Protein AF-A0A947S3M0-F1 (afdb_monomer_lite)

Foldseek 3Di:
DDDDPVLLVVLLVVLVVVLVVCQWEQAQQVNDIDGSDPVNSVVQQAVDVVHGDDSVSSNVSSVCVVVVRVQRRPDNDFPDKDKDFDFDWDQDPNDTHTDTDIDIDTWTWDDDVVVRDIDID

Radius of gyration: 15.87 Å; chains: 1; bounding box: 35×26×43 Å

Sequence (121 aa):
MAVDREKLIKTKEESRKFYSEISEVYCAYLKEKVHFNDKGFNHILNRTWNRGRSDIEQYARLRLLPKVVEIIRKSTTLQEYDERKMMVRQKINSRWEKRLKSVNYFVFVSLYPDAGVRIKV

pLDDT: mean 92.95, std 5.08, range [57.56, 97.56]

Secondary structure (DSSP, 8-state):
-PPPHHHHHHHHHHHHHHHHHH-EEEETTTTEEEE--HHHHHHHHEEETTEEPPHHHHHHHHHHHHHHHHHHHH--S-SEEEEEEEEEEEEETTEEEEEEEEEEEEE-EEEEGGGTEEEE-

Structure (mmCIF, N/CA/C/O backbone):
data_AF-A0A947S3M0-F1
#
_entry.id   AF-A0A947S3M0-F1
#
loop_
_atom_site.group_PDB
_atom_site.id
_atom_site.type_symbol
_atom_site.label_atom_id
_atom_site.label_alt_id
_atom_site.label_comp_id
_atom_site.label_asym_id
_atom_site.label_entity_id
_atom_site.label_seq_id
_atom_site.pdbx_PDB_ins_code
_atom_site.Cartn_x
_atom_site.Cartn_y
_atom_site.Cartn_z
_atom_site.occupancy
_atom_site.B_iso_or_equiv
_atom_site.auth_seq_id
_atom_site.auth_comp_id
_atom_site.auth_asym_id
_atom_site.auth_atom_id
_atom_site.pdbx_PDB_model_num
ATOM 1 N N . MET A 1 1 ? 7.480 -12.053 -20.531 1.00 57.56 1 MET A N 1
ATOM 2 C CA . MET A 1 1 ? 7.669 -10.585 -20.586 1.00 57.56 1 MET A CA 1
ATOM 3 C C . MET A 1 1 ? 8.776 -10.206 -19.621 1.00 57.56 1 MET A C 1
ATOM 5 O O . MET A 1 1 ? 8.627 -10.493 -18.444 1.00 57.56 1 MET A O 1
ATOM 9 N N . ALA A 1 2 ? 9.869 -9.614 -20.095 1.00 74.62 2 ALA A N 1
ATOM 10 C CA . ALA A 1 2 ? 10.878 -9.006 -19.229 1.00 74.62 2 ALA A CA 1
ATOM 11 C C . ALA A 1 2 ? 10.561 -7.510 -19.087 1.00 74.62 2 ALA A C 1
ATOM 13 O O . ALA A 1 2 ? 10.154 -6.879 -20.062 1.00 74.62 2 ALA A O 1
ATOM 14 N N . VAL A 1 3 ? 10.688 -6.956 -17.881 1.00 82.50 3 VAL A N 1
ATOM 15 C CA . VAL A 1 3 ? 10.633 -5.502 -17.687 1.00 82.50 3 VAL A CA 1
ATOM 16 C C . VAL A 1 3 ? 12.044 -4.976 -17.869 1.00 82.50 3 VAL A C 1
ATOM 18 O O . VAL A 1 3 ? 12.972 -5.491 -17.251 1.00 82.50 3 VAL A O 1
ATOM 21 N N . ASP A 1 4 ? 12.189 -3.965 -18.719 1.00 91.44 4 ASP A N 1
ATOM 22 C CA . ASP A 1 4 ? 13.456 -3.269 -18.887 1.00 91.44 4 ASP A CA 1
ATOM 23 C C . ASP A 1 4 ? 13.947 -2.677 -17.550 1.00 91.44 4 ASP A C 1
ATOM 25 O O . ASP A 1 4 ? 13.174 -2.116 -16.763 1.00 91.44 4 ASP A O 1
ATOM 29 N N . ARG A 1 5 ? 15.245 -2.830 -17.279 1.00 90.69 5 ARG A N 1
ATOM 30 C CA . ARG A 1 5 ? 15.834 -2.503 -15.979 1.00 90.69 5 ARG A CA 1
ATOM 31 C C . ARG A 1 5 ? 15.836 -0.999 -15.728 1.00 90.69 5 ARG A C 1
ATOM 33 O O . ARG A 1 5 ? 15.527 -0.586 -14.609 1.00 90.69 5 ARG A O 1
ATOM 40 N N . GLU A 1 6 ? 16.127 -0.191 -16.744 1.00 93.00 6 GLU A N 1
ATOM 41 C CA . GLU A 1 6 ? 16.088 1.272 -16.632 1.00 93.00 6 GLU A CA 1
ATOM 42 C C . GLU A 1 6 ? 14.667 1.747 -16.338 1.00 93.00 6 GLU A C 1
ATOM 44 O O . GLU A 1 6 ? 14.434 2.523 -15.407 1.00 93.00 6 GLU A O 1
ATOM 49 N N . LYS A 1 7 ? 13.686 1.183 -17.049 1.00 94.12 7 LYS A N 1
ATOM 50 C CA . LYS A 1 7 ? 12.267 1.455 -16.809 1.00 94.12 7 LYS A CA 1
ATOM 51 C C . LYS A 1 7 ? 11.838 1.134 -15.377 1.00 94.12 7 LYS A C 1
ATOM 53 O O . LYS A 1 7 ? 11.076 1.900 -14.777 1.00 94.12 7 LYS A O 1
ATOM 58 N N . LEU A 1 8 ? 12.307 0.021 -14.811 1.00 94.75 8 LEU A N 1
ATOM 59 C CA . LEU A 1 8 ? 12.017 -0.339 -13.423 1.00 94.75 8 LEU A CA 1
ATOM 60 C C . LEU A 1 8 ? 12.660 0.636 -12.431 1.00 94.75 8 LEU A C 1
ATOM 62 O O . LEU A 1 8 ? 12.000 1.023 -11.467 1.00 94.75 8 LEU A O 1
ATOM 66 N N . ILE A 1 9 ? 13.919 1.023 -12.650 1.00 95.75 9 ILE A N 1
ATOM 67 C CA . ILE A 1 9 ? 14.629 1.982 -11.790 1.00 95.75 9 ILE A CA 1
ATOM 68 C C . ILE A 1 9 ? 13.876 3.312 -11.768 1.00 95.75 9 ILE A C 1
ATOM 70 O O . ILE A 1 9 ? 13.494 3.774 -10.694 1.00 95.75 9 ILE A O 1
ATOM 74 N N . LYS A 1 10 ? 13.536 3.847 -12.944 1.00 96.56 10 LYS A N 1
ATOM 75 C CA . LYS A 1 10 ? 12.753 5.080 -13.063 1.00 96.56 10 LYS A CA 1
ATOM 76 C C . LYS A 1 10 ? 11.409 4.980 -12.334 1.00 96.56 10 LYS A C 1
ATOM 78 O O . LYS A 1 10 ? 11.066 5.838 -11.527 1.00 96.56 10 LYS A O 1
ATOM 83 N N . THR A 1 11 ? 10.688 3.873 -12.533 1.00 96.62 11 THR A N 1
ATOM 84 C CA . THR A 1 11 ? 9.396 3.635 -11.864 1.00 96.62 11 THR A CA 1
ATOM 85 C C . THR A 1 11 ? 9.547 3.591 -10.340 1.00 96.62 11 THR A C 1
ATOM 87 O O . THR A 1 11 ? 8.681 4.092 -9.624 1.00 96.62 11 THR A O 1
ATOM 90 N N . LYS A 1 12 ? 10.632 3.000 -9.820 1.00 96.31 12 LYS A N 1
ATOM 91 C CA . LYS A 1 12 ? 10.922 2.964 -8.378 1.00 96.31 12 LYS A CA 1
ATOM 92 C C . LYS A 1 12 ? 11.162 4.356 -7.814 1.00 96.31 12 LYS A C 1
ATOM 94 O O . LYS A 1 12 ? 10.631 4.652 -6.748 1.00 96.31 12 LYS A O 1
ATOM 99 N N . GLU A 1 13 ? 11.935 5.185 -8.506 1.00 96.50 13 GLU A N 1
ATOM 100 C CA . GLU A 1 13 ? 12.231 6.554 -8.078 1.00 96.50 13 GLU A CA 1
ATOM 101 C C . GLU A 1 13 ? 10.972 7.420 -8.056 1.00 96.50 13 GLU A C 1
ATOM 103 O O . GLU A 1 13 ? 10.668 8.035 -7.034 1.00 96.50 13 GLU A O 1
ATOM 108 N N . GLU A 1 14 ? 10.197 7.408 -9.141 1.00 96.94 14 GLU A N 1
ATOM 109 C CA . GLU A 1 14 ? 8.925 8.133 -9.246 1.00 96.94 14 GLU A CA 1
ATOM 110 C C . GLU A 1 14 ? 7.936 7.677 -8.169 1.00 96.94 14 GLU A C 1
ATOM 112 O O . GLU A 1 14 ? 7.362 8.490 -7.446 1.00 96.94 14 GLU A O 1
ATOM 117 N N . SER A 1 15 ? 7.794 6.361 -7.998 1.00 96.75 15 SER A N 1
ATOM 118 C CA . SER A 1 15 ? 6.894 5.795 -6.994 1.00 96.75 15 SER A CA 1
ATOM 119 C C . SER A 1 15 ? 7.348 6.096 -5.573 1.00 96.75 15 SER A C 1
ATOM 121 O O . SER A 1 15 ? 6.504 6.272 -4.701 1.00 96.75 15 SER A O 1
ATOM 123 N N . ARG A 1 16 ? 8.661 6.153 -5.310 1.00 96.50 16 ARG A N 1
ATOM 124 C CA . ARG A 1 16 ? 9.181 6.507 -3.985 1.00 96.50 16 ARG A CA 1
ATOM 125 C C . ARG A 1 16 ? 8.888 7.966 -3.662 1.00 96.50 16 ARG A C 1
ATOM 127 O O . ARG A 1 16 ? 8.433 8.226 -2.554 1.00 96.50 16 ARG A O 1
ATOM 134 N N . LYS A 1 17 ? 9.096 8.879 -4.616 1.00 96.50 17 LYS A N 1
ATOM 135 C CA . LYS A 1 17 ? 8.744 10.300 -4.463 1.00 96.50 17 LYS A CA 1
ATOM 136 C C . LYS A 1 17 ? 7.255 10.455 -4.165 1.00 96.50 17 LYS A C 1
ATOM 138 O O . LYS A 1 17 ? 6.910 10.960 -3.104 1.00 96.50 17 LYS A O 1
ATOM 143 N N . PHE A 1 18 ? 6.398 9.877 -5.007 1.00 96.75 18 PHE A N 1
ATOM 144 C CA . PHE A 1 18 ? 4.945 9.892 -4.817 1.00 96.75 18 PHE A CA 1
ATOM 145 C C . PHE A 1 18 ? 4.515 9.329 -3.451 1.00 96.75 18 PHE A C 1
ATOM 147 O O . PHE A 1 18 ? 3.741 9.949 -2.728 1.00 96.75 18 PHE A O 1
ATOM 154 N N . TYR A 1 19 ? 5.039 8.161 -3.066 1.00 95.56 19 TYR A N 1
ATOM 155 C CA . TYR A 1 19 ? 4.710 7.507 -1.796 1.00 95.56 19 TYR A CA 1
ATOM 156 C C . TYR A 1 19 ? 5.127 8.352 -0.582 1.00 95.56 19 TYR A C 1
ATOM 158 O O . TYR A 1 19 ? 4.397 8.412 0.405 1.00 95.56 19 TYR A O 1
ATOM 166 N N . SER A 1 20 ? 6.287 9.012 -0.656 1.00 94.50 20 SER A N 1
ATOM 167 C CA . SER A 1 20 ? 6.784 9.904 0.394 1.00 94.50 20 SER A CA 1
ATOM 168 C C . SER A 1 20 ? 6.028 11.234 0.457 1.00 94.50 20 SER A C 1
ATOM 170 O O . SER A 1 20 ? 5.785 11.721 1.556 1.00 94.50 20 SER A O 1
ATOM 172 N N . GLU A 1 21 ? 5.625 11.798 -0.683 1.00 96.19 21 GLU A N 1
ATOM 173 C CA . GLU A 1 21 ? 4.834 13.036 -0.757 1.00 96.19 21 GLU A CA 1
ATOM 174 C C . GLU A 1 21 ? 3.435 12.872 -0.159 1.00 96.19 21 GLU A C 1
ATOM 176 O O . GLU A 1 21 ? 2.939 13.782 0.499 1.00 96.19 21 GLU A O 1
ATOM 181 N N . ILE A 1 22 ? 2.807 11.706 -0.343 1.00 95.56 22 ILE A N 1
ATOM 182 C CA . ILE A 1 22 ? 1.494 11.422 0.249 1.00 95.56 22 ILE A CA 1
ATOM 183 C C . ILE A 1 22 ? 1.558 11.460 1.775 1.00 95.56 22 ILE A C 1
ATOM 185 O O . ILE A 1 22 ? 0.679 12.056 2.391 1.00 95.56 22 ILE A O 1
ATOM 189 N N . SER A 1 23 ? 2.579 10.827 2.370 1.00 93.38 23 SER A N 1
ATOM 190 C CA . SER A 1 23 ? 2.778 10.634 3.818 1.00 93.38 23 SER A CA 1
ATOM 191 C C . SER A 1 23 ? 1.664 9.841 4.521 1.00 93.38 23 SER A C 1
ATOM 193 O O . SER A 1 23 ? 1.916 8.796 5.123 1.00 93.38 23 SER A O 1
ATOM 195 N N . GLU A 1 24 ? 0.413 10.277 4.415 1.00 96.44 24 GLU A N 1
ATOM 196 C CA . GLU A 1 24 ? -0.765 9.672 5.023 1.00 96.44 24 GLU A CA 1
ATOM 197 C C . GLU A 1 24 ? -2.033 9.976 4.217 1.00 96.44 24 GLU A C 1
ATOM 199 O O . GLU A 1 24 ? -2.149 11.018 3.576 1.00 96.44 24 GLU A O 1
ATOM 204 N N . VAL A 1 25 ? -3.025 9.085 4.275 1.00 97.19 25 VAL A N 1
ATOM 205 C CA . VAL A 1 25 ? -4.371 9.374 3.756 1.00 97.19 25 VAL A CA 1
ATOM 206 C C . VAL A 1 25 ? -5.447 8.940 4.729 1.00 97.19 25 VAL A C 1
ATOM 208 O O . VAL A 1 25 ? -5.320 7.917 5.392 1.00 97.19 25 VAL A O 1
ATOM 211 N N . TYR A 1 26 ? -6.539 9.693 4.787 1.00 97.56 26 TYR A N 1
ATOM 212 C CA . TYR A 1 26 ? -7.714 9.285 5.547 1.00 97.56 26 TYR A CA 1
ATOM 213 C C . TYR A 1 26 ? -8.432 8.123 4.851 1.00 97.56 26 TYR A C 1
ATOM 215 O O . TYR A 1 26 ? -8.723 8.210 3.657 1.00 97.56 26 TYR A O 1
ATOM 223 N N . CYS A 1 27 ? -8.722 7.055 5.595 1.00 96.88 27 CYS A N 1
ATOM 224 C CA . CYS A 1 27 ? -9.498 5.912 5.127 1.00 96.88 27 CYS A CA 1
ATOM 225 C C . CYS A 1 27 ? -10.926 5.985 5.674 1.00 96.88 27 CYS A C 1
ATOM 227 O O . CYS A 1 27 ? -11.131 5.962 6.889 1.00 96.88 27 CYS A O 1
ATOM 229 N N . ALA A 1 28 ? -11.917 6.036 4.779 1.00 94.62 28 ALA A N 1
ATOM 230 C CA . ALA A 1 28 ? -13.320 6.190 5.161 1.00 94.62 28 ALA A CA 1
ATOM 231 C C . ALA A 1 28 ? -13.857 5.003 5.982 1.00 94.62 28 ALA A C 1
ATOM 233 O O . ALA A 1 28 ? -14.618 5.213 6.924 1.00 94.62 28 ALA A O 1
ATOM 234 N N . TYR A 1 29 ? -13.434 3.772 5.670 1.00 95.94 29 TYR A N 1
ATOM 235 C CA . TYR A 1 29 ? -13.812 2.582 6.439 1.00 95.94 29 TYR A CA 1
ATOM 236 C C . TYR A 1 29 ? -13.228 2.586 7.861 1.00 95.94 29 TYR A C 1
ATOM 238 O O . TYR A 1 29 ? -13.967 2.420 8.829 1.00 95.94 29 TYR A O 1
ATOM 246 N N . LEU A 1 30 ? -11.913 2.806 7.998 1.00 95.00 30 LEU A N 1
ATOM 247 C CA . LEU A 1 30 ? -11.229 2.775 9.302 1.00 95.00 30 LEU A CA 1
ATOM 248 C C . LEU A 1 30 ? -11.531 4.007 10.162 1.00 95.00 30 LEU A C 1
ATOM 250 O O . LEU A 1 30 ? -11.300 3.986 11.366 1.00 95.00 30 LEU A O 1
ATOM 254 N N . LYS A 1 31 ? -12.028 5.083 9.540 1.00 96.00 31 LYS A N 1
ATOM 255 C CA . LYS A 1 31 ? -12.193 6.408 10.148 1.00 96.00 31 LYS A CA 1
ATOM 256 C C . LYS A 1 31 ? -10.891 6.962 10.741 1.00 96.00 31 LYS A C 1
ATOM 258 O O . LYS A 1 31 ? -10.919 7.784 11.653 1.00 96.00 31 LYS A O 1
ATOM 263 N N . GLU A 1 32 ? -9.757 6.547 10.185 1.00 96.56 32 GLU A N 1
ATOM 264 C CA . GLU A 1 32 ? -8.413 6.868 10.662 1.00 96.56 32 GLU A CA 1
ATOM 265 C C . GLU A 1 32 ? -7.477 7.169 9.481 1.00 96.56 32 GLU A C 1
ATOM 267 O O . GLU A 1 32 ? -7.781 6.884 8.316 1.00 96.56 32 GLU A O 1
ATOM 272 N N . LYS A 1 33 ? -6.328 7.777 9.779 1.00 97.25 33 LYS A N 1
ATOM 273 C CA . LYS A 1 33 ? -5.259 8.023 8.815 1.00 97.25 33 LYS A CA 1
ATOM 274 C C . LYS A 1 33 ? -4.393 6.773 8.639 1.00 97.25 33 LYS A C 1
ATOM 276 O O . LYS A 1 33 ? -3.863 6.216 9.593 1.00 97.25 33 LYS A O 1
ATOM 281 N N . VAL A 1 34 ? -4.210 6.358 7.391 1.00 96.00 34 VAL A N 1
ATOM 282 C CA . VAL A 1 34 ? -3.295 5.290 6.986 1.00 96.00 34 VAL A CA 1
ATOM 283 C C . VAL A 1 34 ? -1.971 5.919 6.573 1.00 96.00 34 VAL A C 1
ATOM 285 O O . VAL A 1 34 ? -1.922 6.700 5.623 1.00 96.00 34 VAL A O 1
ATOM 288 N N . HIS A 1 35 ? -0.897 5.565 7.277 1.00 96.44 35 HIS A N 1
ATOM 289 C CA . HIS A 1 35 ? 0.435 6.120 7.048 1.00 96.44 35 HIS A CA 1
ATOM 290 C C . HIS A 1 35 ? 1.236 5.319 6.014 1.00 96.44 35 HIS A C 1
ATOM 292 O O . HIS A 1 35 ? 1.453 4.110 6.150 1.00 96.44 35 HIS A O 1
ATOM 298 N N . PHE A 1 36 ? 1.780 6.028 5.032 1.00 95.75 36 PHE A N 1
ATOM 299 C CA . PHE A 1 36 ? 2.657 5.522 3.986 1.00 95.75 36 PHE A CA 1
ATOM 300 C C . PHE A 1 36 ? 4.115 5.657 4.434 1.00 95.75 36 PHE A C 1
ATOM 302 O O . PHE A 1 36 ? 4.829 6.587 4.080 1.00 95.75 36 PHE A O 1
ATOM 309 N N . ASN A 1 37 ? 4.586 4.689 5.222 1.00 94.94 37 ASN A N 1
ATOM 310 C CA . ASN A 1 37 ? 5.962 4.675 5.737 1.00 94.94 37 ASN A CA 1
ATOM 311 C C . ASN A 1 37 ? 6.910 3.751 4.944 1.00 94.94 37 ASN A C 1
ATOM 313 O O . ASN A 1 37 ? 6.486 2.913 4.142 1.00 94.94 37 ASN A O 1
ATOM 317 N N . ASP A 1 38 ? 8.207 3.841 5.245 1.00 92.31 38 ASP A N 1
ATOM 318 C CA . ASP A 1 38 ? 9.261 3.033 4.618 1.00 92.31 38 ASP A CA 1
ATOM 319 C C . ASP A 1 38 ? 9.047 1.520 4.742 1.00 92.31 38 ASP A C 1
ATOM 321 O O . ASP A 1 38 ? 9.458 0.758 3.863 1.00 92.31 38 ASP A O 1
ATOM 325 N N . LYS A 1 39 ? 8.407 1.048 5.821 1.00 91.06 39 LYS A N 1
ATOM 326 C CA . LYS A 1 39 ? 8.088 -0.380 5.971 1.00 91.06 39 LYS A CA 1
ATOM 327 C C . LYS A 1 39 ? 7.034 -0.801 4.953 1.00 91.06 39 LYS A C 1
ATOM 329 O O . LYS A 1 39 ? 7.202 -1.849 4.334 1.00 91.06 39 LYS A O 1
ATOM 334 N N . GLY A 1 40 ? 6.002 0.016 4.749 1.00 92.81 40 GLY A N 1
ATOM 335 C CA . GLY A 1 40 ? 4.977 -0.208 3.731 1.00 92.81 40 GLY A CA 1
ATOM 336 C C . GLY A 1 40 ? 5.558 -0.192 2.316 1.00 92.81 40 GLY A C 1
ATOM 337 O O . GLY A 1 40 ? 5.335 -1.136 1.561 1.00 92.81 40 GLY A O 1
ATOM 338 N N . PHE A 1 41 ? 6.418 0.778 1.986 1.00 95.06 41 PHE A N 1
ATOM 339 C CA . PHE A 1 41 ? 7.071 0.815 0.671 1.00 95.06 41 PHE A CA 1
ATOM 340 C C . PHE A 1 41 ? 7.959 -0.416 0.439 1.00 95.06 41 PHE A C 1
ATOM 342 O O . PHE A 1 41 ? 7.885 -1.077 -0.598 1.00 95.06 41 PHE A O 1
ATOM 349 N N . ASN A 1 42 ? 8.749 -0.805 1.443 1.00 93.62 42 ASN A N 1
ATOM 350 C CA . ASN A 1 42 ? 9.533 -2.037 1.380 1.00 93.62 42 ASN A CA 1
ATOM 351 C C . ASN A 1 42 ? 8.654 -3.285 1.242 1.00 93.62 42 ASN A C 1
ATOM 353 O O . ASN A 1 42 ? 9.075 -4.241 0.589 1.00 93.62 42 ASN A O 1
ATOM 357 N N . HIS A 1 43 ? 7.443 -3.281 1.805 1.00 92.06 43 HIS A N 1
ATOM 358 C CA . HIS A 1 43 ? 6.471 -4.358 1.643 1.00 92.06 43 HIS A CA 1
ATOM 359 C C . HIS A 1 43 ? 5.878 -4.426 0.231 1.00 92.06 43 HIS A C 1
ATOM 361 O O . HIS A 1 43 ? 5.383 -5.483 -0.143 1.00 92.06 43 HIS A O 1
ATOM 367 N N . ILE A 1 44 ? 5.978 -3.371 -0.586 1.00 94.25 44 ILE A N 1
ATOM 368 C CA . ILE A 1 44 ? 5.634 -3.400 -2.020 1.00 94.25 44 ILE A CA 1
ATOM 369 C C . ILE A 1 44 ? 6.752 -4.068 -2.829 1.00 94.25 44 ILE A C 1
ATOM 371 O O . ILE A 1 44 ? 6.485 -4.869 -3.729 1.00 94.25 44 ILE A O 1
ATOM 375 N N . LEU A 1 45 ? 8.011 -3.821 -2.464 1.00 95.19 45 LEU A N 1
ATOM 376 C CA . LEU A 1 45 ? 9.179 -4.362 -3.165 1.00 95.19 45 LEU A CA 1
ATOM 377 C C . LEU A 1 45 ? 9.520 -5.803 -2.759 1.00 95.19 45 LEU A C 1
ATOM 379 O O . LEU A 1 45 ? 9.943 -6.598 -3.594 1.00 95.19 45 LEU A O 1
ATOM 383 N N . ASN A 1 46 ? 9.296 -6.164 -1.495 1.00 94.25 46 ASN A N 1
ATOM 384 C CA . ASN A 1 46 ? 9.723 -7.437 -0.913 1.00 94.25 46 ASN A CA 1
ATOM 385 C C . ASN A 1 46 ? 8.537 -8.247 -0.382 1.00 94.25 46 ASN A C 1
ATOM 387 O O . ASN A 1 46 ? 7.665 -7.702 0.295 1.00 94.25 46 ASN A O 1
ATOM 391 N N . ARG A 1 47 ? 8.509 -9.558 -0.658 1.00 89.31 47 ARG A N 1
ATOM 392 C CA . ARG A 1 47 ? 7.485 -10.467 -0.107 1.00 89.31 47 ARG A CA 1
ATOM 393 C C . ARG A 1 47 ? 7.705 -10.709 1.380 1.00 89.31 47 ARG A C 1
ATOM 395 O O . ARG A 1 47 ? 6.754 -10.722 2.153 1.00 89.31 47 ARG A O 1
ATOM 402 N N . THR A 1 48 ? 8.959 -10.910 1.768 1.00 85.56 48 THR A N 1
ATOM 403 C CA . THR A 1 48 ? 9.372 -11.153 3.153 1.00 85.56 48 THR A CA 1
ATOM 404 C C . THR A 1 48 ? 10.714 -10.485 3.419 1.00 85.56 48 THR A C 1
ATOM 406 O O . THR A 1 48 ? 11.355 -9.952 2.510 1.00 85.56 48 THR A O 1
ATOM 409 N N . TRP A 1 49 ? 11.165 -10.544 4.673 1.00 80.12 49 TRP A N 1
ATOM 410 C CA . TRP A 1 49 ? 12.532 -10.176 5.029 1.00 80.12 49 TRP A CA 1
ATOM 411 C C . TRP A 1 49 ? 13.531 -10.886 4.097 1.00 80.12 49 TRP A C 1
ATOM 413 O O . TRP A 1 49 ? 13.448 -12.103 3.931 1.00 80.12 49 TRP A O 1
ATOM 423 N N . ASN A 1 50 ? 14.430 -10.122 3.470 1.00 81.06 50 ASN A N 1
ATOM 424 C CA . ASN A 1 50 ? 15.441 -10.589 2.510 1.00 81.06 50 ASN A CA 1
ATOM 425 C C . ASN A 1 50 ? 14.919 -11.337 1.267 1.00 81.06 50 ASN A C 1
ATOM 427 O O . ASN A 1 50 ? 15.703 -11.990 0.582 1.00 81.06 50 ASN A O 1
ATOM 431 N N . ARG A 1 51 ? 13.625 -11.240 0.933 1.00 90.62 51 ARG A N 1
ATOM 432 C CA . ARG A 1 51 ? 13.078 -11.841 -0.292 1.00 90.62 51 ARG A CA 1
ATOM 433 C C . ARG A 1 51 ? 12.354 -10.803 -1.137 1.00 90.62 51 ARG A C 1
ATOM 435 O O . ARG A 1 51 ? 11.180 -10.497 -0.899 1.00 90.62 51 ARG A O 1
ATOM 442 N N . GLY A 1 52 ? 13.062 -10.296 -2.143 1.00 92.69 52 GLY A N 1
ATOM 443 C CA . GLY A 1 52 ? 12.512 -9.407 -3.162 1.00 92.69 52 GLY A CA 1
ATOM 444 C C . GLY A 1 52 ? 11.400 -10.072 -3.973 1.00 92.69 52 GLY A C 1
ATOM 445 O O . GLY A 1 52 ? 11.375 -11.293 -4.149 1.00 92.69 52 GLY A O 1
ATOM 446 N N . ARG A 1 53 ? 10.457 -9.266 -4.460 1.00 94.19 53 ARG A N 1
ATOM 447 C CA . ARG A 1 53 ? 9.556 -9.669 -5.547 1.00 94.19 53 ARG A CA 1
ATOM 448 C C . ARG A 1 53 ? 10.311 -9.673 -6.873 1.00 94.19 53 ARG A C 1
ATOM 450 O O . ARG A 1 53 ? 11.339 -9.012 -6.987 1.00 94.19 53 ARG A O 1
ATOM 457 N N . SER A 1 54 ? 9.788 -10.375 -7.873 1.00 94.50 54 SER A N 1
ATOM 458 C CA . SER A 1 54 ? 10.338 -10.278 -9.234 1.00 94.50 54 SER A CA 1
ATOM 459 C C . SER A 1 54 ? 10.195 -8.856 -9.795 1.00 94.50 54 SER A C 1
ATOM 461 O O . SER A 1 54 ? 9.321 -8.099 -9.370 1.00 94.50 54 SER A O 1
ATOM 463 N N . ASP A 1 55 ? 11.016 -8.496 -10.777 1.00 94.50 55 ASP A N 1
ATOM 464 C CA . ASP A 1 55 ? 10.992 -7.163 -11.396 1.00 94.50 55 ASP A CA 1
ATOM 465 C C . ASP A 1 55 ? 9.628 -6.814 -12.004 1.00 94.50 55 ASP A C 1
ATOM 467 O O . ASP A 1 55 ? 9.129 -5.702 -11.831 1.00 94.50 55 ASP A O 1
ATOM 471 N N . ILE A 1 56 ? 8.971 -7.797 -12.625 1.00 94.38 56 ILE A N 1
ATOM 472 C CA . ILE A 1 56 ? 7.617 -7.666 -13.183 1.00 94.38 56 ILE A CA 1
ATOM 473 C C . ILE A 1 56 ? 6.606 -7.352 -12.076 1.00 94.38 56 ILE A C 1
ATOM 475 O O . ILE A 1 56 ? 5.776 -6.453 -12.207 1.00 94.38 56 ILE A O 1
ATOM 479 N N . GLU A 1 57 ? 6.686 -8.075 -10.959 1.00 94.00 57 GLU A N 1
ATOM 480 C CA . GLU A 1 57 ? 5.801 -7.880 -9.814 1.00 94.00 57 GLU A CA 1
ATOM 481 C C . GLU A 1 57 ? 6.007 -6.537 -9.117 1.00 94.00 57 GLU A C 1
ATOM 483 O O . GLU A 1 57 ? 5.030 -5.946 -8.649 1.00 94.00 57 GLU A O 1
ATOM 488 N N . GLN A 1 58 ? 7.259 -6.087 -8.999 1.00 95.44 58 GLN A N 1
ATOM 489 C CA . GLN A 1 58 ? 7.580 -4.774 -8.448 1.00 95.44 58 GLN A CA 1
ATOM 490 C C . GLN A 1 58 ? 7.021 -3.688 -9.365 1.00 95.44 58 GLN A C 1
ATOM 492 O O . GLN A 1 58 ? 6.259 -2.843 -8.906 1.00 95.44 58 GLN A O 1
ATOM 497 N N . TYR A 1 59 ? 7.320 -3.759 -10.664 1.00 95.62 59 TYR A N 1
ATOM 498 C CA . TYR A 1 59 ? 6.838 -2.807 -11.661 1.00 95.62 59 TYR A CA 1
ATOM 499 C C . TYR A 1 59 ? 5.309 -2.679 -11.652 1.00 95.62 59 TYR A C 1
ATOM 501 O O . TYR A 1 59 ? 4.781 -1.572 -11.564 1.00 95.62 59 TYR A O 1
ATOM 509 N N . ALA A 1 60 ? 4.593 -3.807 -11.680 1.00 93.31 60 ALA A N 1
ATOM 510 C CA . ALA A 1 60 ? 3.134 -3.817 -11.675 1.00 93.31 60 ALA A CA 1
ATOM 511 C C . ALA A 1 60 ? 2.553 -3.164 -10.411 1.00 93.31 60 ALA A C 1
ATOM 513 O O . ALA A 1 60 ? 1.681 -2.305 -10.512 1.00 93.31 60 ALA A O 1
ATOM 514 N N . ARG A 1 61 ? 3.055 -3.518 -9.219 1.00 94.38 61 ARG A N 1
ATOM 515 C CA . ARG A 1 61 ? 2.551 -2.947 -7.958 1.00 94.38 61 ARG A CA 1
ATOM 516 C C . ARG A 1 61 ? 2.856 -1.460 -7.827 1.00 94.38 61 ARG A C 1
ATOM 518 O O . ARG A 1 61 ? 1.993 -0.706 -7.392 1.00 94.38 61 ARG A O 1
ATOM 525 N N . LEU A 1 62 ? 4.056 -1.041 -8.226 1.00 95.94 62 LEU A N 1
ATOM 526 C CA . LEU A 1 62 ? 4.464 0.360 -8.178 1.00 95.94 62 LEU A CA 1
ATOM 527 C C . LEU A 1 62 ? 3.598 1.226 -9.098 1.00 95.94 62 LEU A C 1
ATOM 529 O O . LEU A 1 62 ? 3.124 2.274 -8.683 1.00 95.94 62 LEU A O 1
ATOM 533 N N . ARG A 1 63 ? 3.278 0.755 -10.308 1.00 94.25 63 ARG A N 1
ATOM 534 C CA . ARG A 1 63 ? 2.388 1.492 -11.221 1.00 94.25 63 ARG A CA 1
ATOM 535 C C . ARG A 1 63 ? 0.955 1.636 -10.726 1.00 94.25 63 ARG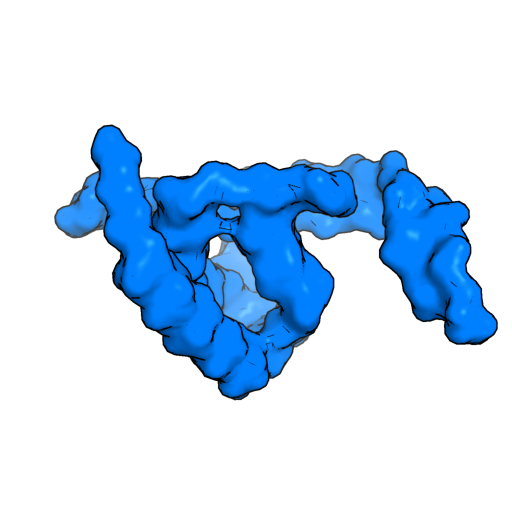 A C 1
ATOM 537 O O . ARG A 1 63 ? 0.270 2.569 -11.131 1.00 94.25 63 ARG A O 1
ATOM 544 N N . LEU A 1 64 ? 0.497 0.722 -9.876 1.00 93.69 64 LEU A N 1
ATOM 545 C CA . LEU A 1 64 ? -0.848 0.770 -9.312 1.00 93.69 64 LEU A CA 1
ATOM 546 C C . LEU A 1 64 ? -0.939 1.651 -8.059 1.00 93.69 64 LEU A C 1
ATOM 548 O O . LEU A 1 64 ? -2.052 1.918 -7.617 1.00 93.69 64 LEU A O 1
ATOM 552 N N . LEU A 1 65 ? 0.179 2.149 -7.513 1.00 94.50 65 LEU A N 1
ATOM 553 C CA . LEU A 1 65 ? 0.202 2.960 -6.287 1.00 94.50 65 LEU A CA 1
ATOM 554 C C . LEU A 1 65 ? -0.812 4.114 -6.271 1.00 94.50 65 LEU A C 1
ATOM 556 O O . LEU A 1 65 ? -1.558 4.206 -5.296 1.00 94.50 65 LEU A O 1
ATOM 560 N N . PRO A 1 66 ? -0.924 4.955 -7.319 1.00 94.25 66 PRO A N 1
ATOM 561 C CA . PRO A 1 66 ? -1.906 6.038 -7.317 1.00 94.25 66 PRO A CA 1
ATOM 562 C C . PRO A 1 66 ? -3.346 5.538 -7.165 1.00 94.25 66 PRO A C 1
ATOM 564 O O . PRO A 1 66 ? -4.145 6.127 -6.439 1.00 94.25 66 PRO A O 1
ATOM 567 N N . LYS A 1 67 ? -3.664 4.399 -7.791 1.00 94.50 67 LYS A N 1
ATOM 568 C CA . LYS A 1 67 ? -4.981 3.763 -7.692 1.00 94.50 67 LYS A CA 1
ATOM 569 C C . LYS A 1 67 ? -5.206 3.101 -6.341 1.00 94.50 67 LYS A C 1
ATOM 571 O O . LYS A 1 67 ? -6.303 3.193 -5.808 1.00 94.50 67 LYS A O 1
ATOM 576 N N . VAL A 1 68 ? -4.179 2.497 -5.751 1.00 94.44 68 VAL A N 1
ATOM 577 C CA . VAL A 1 68 ? -4.234 1.956 -4.384 1.00 94.44 68 VAL A CA 1
ATOM 578 C C . VAL A 1 68 ? -4.603 3.052 -3.381 1.00 94.44 68 VAL A C 1
ATOM 580 O O . VAL A 1 68 ? -5.491 2.864 -2.554 1.00 94.44 68 VAL A O 1
ATOM 583 N N . VAL A 1 69 ? -3.970 4.219 -3.491 1.00 95.50 69 VAL A N 1
ATOM 584 C CA . VAL A 1 69 ? -4.241 5.369 -2.618 1.00 95.50 69 VAL A CA 1
ATOM 585 C C . VAL A 1 69 ? -5.676 5.872 -2.798 1.00 95.50 69 VAL A C 1
ATOM 587 O O . VAL A 1 69 ? -6.366 6.142 -1.815 1.00 95.50 69 VAL A O 1
ATOM 590 N N . GLU A 1 70 ? -6.151 5.953 -4.043 1.00 95.25 70 GLU A N 1
ATOM 591 C CA . GLU A 1 70 ? -7.541 6.299 -4.356 1.00 95.25 70 GLU A CA 1
ATOM 592 C C . GLU A 1 70 ? -8.535 5.316 -3.713 1.00 95.25 70 GLU A C 1
ATOM 594 O O . GLU A 1 70 ? -9.517 5.744 -3.103 1.00 95.25 70 GLU A O 1
ATOM 599 N N . ILE A 1 71 ? -8.252 4.011 -3.790 1.00 95.88 71 ILE A N 1
ATOM 600 C CA . ILE A 1 71 ? -9.073 2.957 -3.182 1.00 95.88 71 ILE A CA 1
ATOM 601 C C . ILE A 1 71 ? -9.126 3.132 -1.664 1.00 95.88 71 ILE A C 1
ATOM 603 O O . ILE A 1 71 ? -10.222 3.160 -1.114 1.00 95.88 71 ILE A O 1
ATOM 607 N N . ILE A 1 72 ? -7.990 3.314 -0.984 1.00 96.00 72 ILE A N 1
ATOM 608 C CA . ILE A 1 72 ? -7.957 3.491 0.481 1.00 96.00 72 ILE A CA 1
ATOM 609 C C . ILE A 1 72 ? -8.790 4.709 0.910 1.00 96.00 72 ILE A C 1
ATOM 611 O O . ILE A 1 72 ? -9.525 4.633 1.895 1.00 96.00 72 ILE A O 1
ATOM 615 N N . ARG A 1 73 ? -8.714 5.817 0.158 1.00 95.62 73 ARG A N 1
ATOM 616 C CA . ARG A 1 73 ? -9.469 7.047 0.454 1.00 95.62 73 ARG A CA 1
ATOM 617 C C . ARG A 1 73 ? -10.976 6.871 0.301 1.00 95.62 73 ARG A C 1
ATOM 619 O O . ARG A 1 73 ? -11.732 7.393 1.114 1.00 95.62 73 ARG A O 1
ATOM 626 N N . LYS A 1 74 ? -11.409 6.180 -0.757 1.00 95.19 74 LYS A N 1
ATOM 627 C CA . LYS A 1 74 ? -12.828 6.069 -1.131 1.00 95.19 74 LYS A CA 1
ATOM 628 C C . LYS A 1 74 ? -13.537 4.867 -0.513 1.00 95.19 74 LYS A C 1
ATOM 630 O O . LYS A 1 74 ? -14.760 4.878 -0.431 1.00 95.19 74 LYS A O 1
ATOM 635 N N . SER A 1 75 ? -12.805 3.829 -0.114 1.00 94.00 75 SER A N 1
ATOM 636 C CA . SER A 1 75 ? -13.410 2.579 0.352 1.00 94.00 75 SER A CA 1
ATOM 637 C C . SER A 1 75 ? -14.131 2.775 1.680 1.00 94.00 75 SER A C 1
ATOM 639 O O . SER A 1 75 ? -13.522 3.096 2.700 1.00 94.00 75 SER A O 1
ATOM 641 N N . THR A 1 76 ? -15.439 2.543 1.654 1.00 94.12 76 THR A N 1
ATOM 642 C CA . THR A 1 76 ? -16.331 2.548 2.821 1.00 94.12 76 THR A CA 1
ATOM 643 C C . THR A 1 76 ? -16.691 1.140 3.287 1.00 94.12 76 THR A C 1
ATOM 645 O O . THR A 1 76 ? -17.250 0.978 4.368 1.00 94.12 76 THR A O 1
ATOM 648 N N . THR A 1 77 ? -16.367 0.119 2.493 1.00 93.94 77 THR 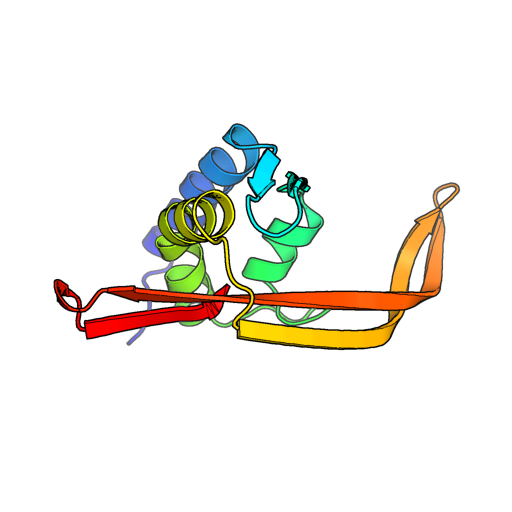A N 1
ATOM 649 C CA . THR A 1 77 ? -16.681 -1.284 2.770 1.00 93.94 77 THR A CA 1
ATOM 650 C C . THR A 1 77 ? -15.414 -2.116 2.699 1.00 93.94 77 THR A C 1
ATOM 652 O O . THR A 1 77 ? -14.664 -2.026 1.727 1.00 93.94 77 THR A O 1
ATOM 655 N N . LEU A 1 78 ? -15.204 -2.933 3.726 1.00 94.81 78 LEU A N 1
ATOM 656 C CA . LEU A 1 78 ? -14.148 -3.932 3.782 1.00 94.81 78 LEU A CA 1
ATOM 657 C C . LEU A 1 78 ? -14.607 -5.216 3.090 1.00 94.81 78 LEU A C 1
ATOM 659 O O . LEU A 1 78 ? -15.717 -5.679 3.348 1.00 94.81 78 LEU A O 1
ATOM 663 N N . GLN A 1 79 ? -13.765 -5.796 2.236 1.00 96.31 79 GLN A N 1
ATOM 664 C CA . GLN A 1 79 ? -14.098 -7.045 1.544 1.00 96.31 79 GLN A CA 1
ATOM 665 C C . GLN A 1 79 ? -13.555 -8.269 2.273 1.00 96.31 79 GLN A C 1
ATOM 667 O O . GLN A 1 79 ? -14.227 -9.295 2.309 1.00 96.31 79 GLN A O 1
ATOM 672 N N . GLU A 1 80 ? -12.364 -8.175 2.864 1.00 96.06 80 GLU A N 1
ATOM 673 C CA . GLU A 1 80 ? -11.815 -9.251 3.692 1.00 96.06 80 GLU A CA 1
ATOM 674 C C . GLU A 1 80 ? -11.105 -8.672 4.921 1.00 96.06 80 GLU A C 1
ATOM 676 O O . GLU A 1 80 ? -10.507 -7.593 4.874 1.00 96.06 80 GLU A O 1
ATOM 681 N N . TYR A 1 81 ? -11.165 -9.423 6.016 1.00 96.69 81 TYR A N 1
ATOM 682 C CA . TYR A 1 81 ? -10.476 -9.146 7.269 1.00 96.69 81 TYR A CA 1
ATOM 683 C C . TYR A 1 81 ? -9.725 -10.399 7.706 1.00 96.69 81 TYR A C 1
ATOM 685 O O . TYR A 1 81 ? -10.264 -11.501 7.610 1.00 96.69 81 TYR A O 1
ATOM 693 N N . ASP A 1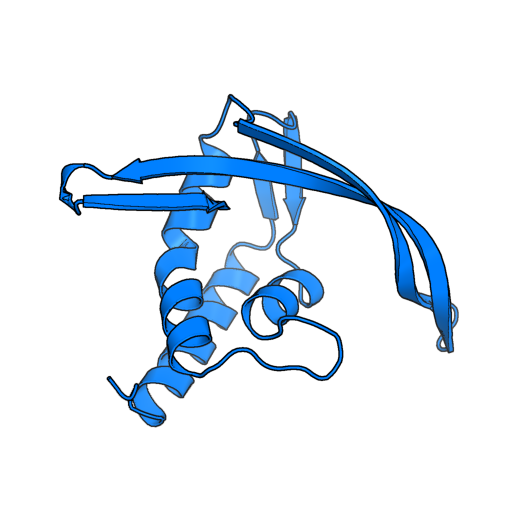 82 ? -8.506 -10.230 8.204 1.00 96.50 82 ASP A N 1
ATOM 694 C CA . ASP A 1 82 ? -7.744 -11.314 8.816 1.00 96.50 82 ASP A CA 1
ATOM 695 C C . ASP A 1 82 ? -6.913 -10.779 9.988 1.00 96.50 82 ASP A C 1
ATOM 697 O O . ASP A 1 82 ? -6.330 -9.697 9.907 1.00 96.50 82 ASP A O 1
ATOM 701 N N . GLU A 1 83 ? -6.831 -11.542 11.073 1.00 96.69 83 GLU A N 1
ATOM 702 C CA . GLU A 1 83 ? -5.993 -11.236 12.231 1.00 96.69 83 GLU A CA 1
ATOM 703 C C . GLU A 1 83 ? -5.028 -12.392 12.473 1.00 96.69 83 GLU A C 1
ATOM 705 O O . GLU A 1 83 ? -5.417 -13.552 12.609 1.00 96.69 83 GLU A O 1
ATOM 710 N N . ARG A 1 84 ? -3.736 -12.071 12.583 1.00 95.69 84 ARG A N 1
ATOM 711 C CA . ARG A 1 84 ? -2.693 -13.069 12.828 1.00 95.69 84 ARG A CA 1
ATOM 712 C C . ARG A 1 84 ? -1.774 -12.657 13.958 1.00 95.69 84 ARG A C 1
ATOM 714 O O . ARG A 1 84 ? -1.260 -11.543 13.980 1.00 95.69 84 ARG A O 1
ATOM 721 N N . LYS A 1 85 ? -1.447 -13.606 14.835 1.00 96.12 85 LYS A N 1
ATOM 722 C CA . LYS A 1 85 ? -0.324 -13.463 15.769 1.00 96.12 85 LYS A CA 1
ATOM 723 C C . LYS A 1 85 ? 0.968 -13.823 15.045 1.00 96.12 85 LYS A C 1
ATOM 725 O O . LYS A 1 85 ? 1.176 -14.972 14.668 1.00 96.12 85 LYS A O 1
ATOM 730 N N . MET A 1 86 ? 1.834 -12.839 14.828 1.00 93.56 86 MET A N 1
ATOM 731 C CA . MET A 1 86 ? 3.062 -13.000 14.048 1.00 93.56 86 MET A CA 1
ATOM 732 C C . MET A 1 86 ? 4.283 -12.462 14.788 1.00 93.56 86 MET A C 1
ATOM 734 O O . MET A 1 86 ? 4.207 -11.481 15.527 1.00 93.56 86 MET A O 1
ATOM 738 N N . MET A 1 87 ? 5.438 -13.089 14.553 1.00 92.31 87 MET A N 1
ATOM 739 C CA . MET A 1 87 ? 6.726 -12.590 15.033 1.00 92.31 87 MET A CA 1
ATOM 740 C C . MET A 1 87 ? 7.193 -11.433 14.146 1.00 92.31 87 MET A C 1
ATOM 742 O O . MET A 1 87 ? 7.679 -11.641 13.034 1.00 92.31 87 MET A O 1
ATOM 746 N N . VAL A 1 88 ? 7.064 -10.204 14.640 1.00 90.56 88 VAL A N 1
ATOM 747 C CA . VAL A 1 88 ? 7.436 -8.985 13.915 1.00 90.56 88 VAL A CA 1
ATOM 748 C C . VAL A 1 88 ? 8.803 -8.501 14.383 1.00 90.56 88 VAL A C 1
ATOM 750 O O . VAL A 1 88 ? 9.060 -8.373 15.582 1.00 90.56 88 VAL A O 1
ATOM 753 N N . ARG A 1 89 ? 9.687 -8.192 13.428 1.00 88.81 89 ARG A N 1
ATOM 754 C CA . ARG A 1 89 ? 10.985 -7.572 13.708 1.00 88.81 89 ARG A CA 1
ATOM 755 C C . ARG A 1 89 ? 10.808 -6.066 13.914 1.00 88.81 89 ARG A C 1
ATOM 757 O O . ARG A 1 89 ? 10.322 -5.368 13.024 1.00 88.81 89 ARG A O 1
ATOM 764 N N . GLN A 1 90 ? 11.231 -5.552 15.063 1.00 87.25 90 GLN A N 1
ATOM 765 C CA . GLN A 1 90 ? 11.158 -4.129 15.392 1.00 87.25 90 GLN A CA 1
ATOM 766 C C . GLN A 1 90 ? 12.491 -3.631 15.946 1.00 87.25 90 GLN A C 1
ATOM 768 O O . GLN A 1 90 ? 13.225 -4.379 16.588 1.00 87.25 90 GLN A O 1
ATOM 773 N N . LYS A 1 91 ? 12.811 -2.367 15.655 1.00 86.94 91 LYS A N 1
ATOM 774 C CA . LYS A 1 91 ? 13.962 -1.681 16.238 1.00 86.94 91 LYS A CA 1
ATOM 775 C C . LYS A 1 91 ? 13.483 -0.969 17.501 1.00 86.94 91 LYS A C 1
ATOM 777 O O . LYS A 1 91 ? 12.626 -0.097 17.399 1.00 86.94 91 LYS A O 1
ATOM 782 N N . ILE A 1 92 ? 13.990 -1.374 18.660 1.00 85.88 92 ILE A N 1
ATOM 783 C CA . ILE A 1 92 ? 13.638 -0.846 19.98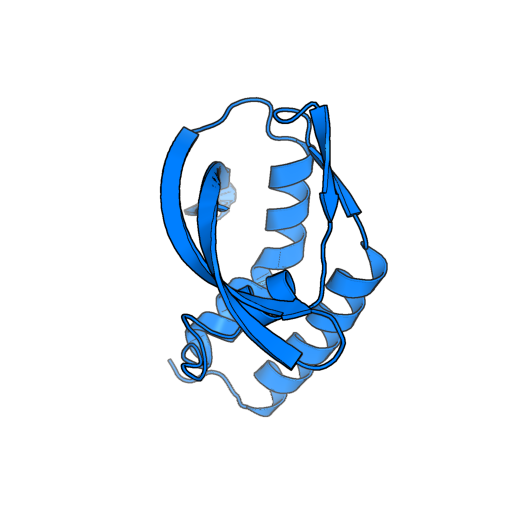6 1.00 85.88 92 ILE A CA 1
ATOM 784 C C . ILE A 1 92 ? 14.948 -0.615 20.733 1.00 85.88 92 ILE A C 1
ATOM 786 O O . ILE A 1 92 ? 15.815 -1.483 20.702 1.00 85.88 92 ILE A O 1
ATOM 790 N N . ASN A 1 93 ? 15.122 0.549 21.366 1.00 88.12 93 ASN A N 1
ATOM 791 C CA . ASN A 1 93 ? 16.343 0.894 22.112 1.00 88.12 93 ASN A CA 1
ATOM 792 C C . ASN A 1 93 ? 17.628 0.595 21.314 1.00 88.12 93 ASN A C 1
ATOM 794 O O . ASN A 1 93 ? 18.562 -0.037 21.802 1.00 88.12 93 ASN A O 1
ATOM 798 N N . SER A 1 94 ? 17.629 0.978 20.031 1.00 88.81 94 SER A N 1
ATOM 799 C CA . SER A 1 94 ? 18.709 0.725 19.063 1.00 88.81 94 SER A CA 1
ATOM 800 C C . SER A 1 94 ? 19.031 -0.748 18.764 1.00 88.81 94 SER A C 1
ATOM 802 O O . SER A 1 94 ? 19.938 -1.018 17.978 1.00 88.81 94 SER A O 1
ATOM 804 N N . ARG A 1 95 ? 18.258 -1.705 19.286 1.00 91.19 95 ARG A N 1
ATOM 805 C CA . ARG A 1 95 ? 18.409 -3.146 19.047 1.00 91.19 95 ARG A CA 1
ATOM 806 C C . ARG A 1 95 ? 17.275 -3.689 18.189 1.00 91.19 95 ARG A C 1
ATOM 808 O O . ARG A 1 95 ? 16.158 -3.178 18.193 1.00 91.19 95 ARG A O 1
ATOM 815 N N . TRP A 1 96 ? 17.574 -4.723 17.411 1.00 88.62 96 TRP A N 1
ATOM 816 C CA . TRP A 1 96 ? 16.573 -5.430 16.621 1.00 88.62 96 TRP A CA 1
ATOM 817 C C . TRP A 1 96 ? 16.050 -6.627 17.402 1.00 88.62 96 TRP A C 1
ATOM 819 O O . TRP A 1 96 ? 16.788 -7.577 17.635 1.00 88.62 96 TRP A O 1
ATOM 829 N N . GLU A 1 97 ? 14.767 -6.606 17.734 1.00 92.56 97 GLU A N 1
ATOM 830 C CA . GLU A 1 97 ? 14.100 -7.692 18.449 1.00 92.56 97 GLU A CA 1
ATOM 831 C C . GLU A 1 97 ? 12.967 -8.277 17.602 1.00 92.56 97 GLU A C 1
ATOM 833 O O . GLU A 1 97 ? 12.350 -7.580 16.789 1.00 92.56 97 GLU A O 1
ATOM 838 N N . LYS A 1 98 ? 12.686 -9.570 17.788 1.00 91.00 98 LYS A N 1
ATOM 839 C CA . LYS A 1 98 ? 11.483 -10.226 17.263 1.00 91.00 98 LYS A CA 1
ATOM 840 C C . LYS A 1 98 ? 10.487 -10.357 18.407 1.00 91.00 98 LYS A C 1
ATOM 842 O O . LYS A 1 98 ? 10.824 -10.944 19.429 1.00 91.00 98 LYS A O 1
ATOM 847 N N . ARG A 1 99 ? 9.273 -9.838 18.235 1.00 91.88 99 ARG A N 1
ATOM 848 C CA . ARG A 1 99 ? 8.204 -9.948 19.237 1.00 91.88 99 ARG A CA 1
ATOM 849 C C . ARG A 1 99 ? 6.923 -10.454 18.600 1.00 91.88 99 ARG A C 1
ATOM 851 O O . ARG A 1 99 ? 6.632 -10.110 17.454 1.00 91.88 99 ARG A O 1
ATOM 858 N N . LEU A 1 100 ? 6.167 -11.242 19.357 1.00 94.88 100 LEU A N 1
ATOM 859 C CA . LEU A 1 100 ? 4.837 -11.676 18.958 1.00 94.88 100 LEU A CA 1
ATOM 860 C C . LEU A 1 100 ? 3.887 -10.475 19.018 1.00 94.88 100 LEU A C 1
ATOM 862 O O . LEU A 1 100 ? 3.809 -9.801 20.045 1.00 94.88 100 LEU A O 1
ATOM 866 N N . LYS A 1 101 ? 3.187 -10.194 17.920 1.00 93.88 101 LYS A N 1
ATOM 867 C CA . LYS A 1 101 ? 2.159 -9.151 17.836 1.00 93.88 101 LYS A CA 1
ATOM 868 C C . LYS A 1 101 ? 0.949 -9.655 17.066 1.00 93.88 101 LYS A C 1
ATOM 870 O O . LYS A 1 101 ? 1.120 -10.410 16.112 1.00 93.88 101 LYS A O 1
ATOM 875 N N . SER A 1 102 ? -0.239 -9.190 17.445 1.00 95.31 102 SER A N 1
ATOM 876 C CA . SER A 1 102 ? -1.410 -9.251 16.568 1.00 95.31 102 SER A CA 1
ATOM 877 C C . SER A 1 102 ? -1.222 -8.272 15.410 1.00 95.31 102 SER A C 1
ATOM 879 O O . SER A 1 102 ? -0.864 -7.109 15.614 1.00 95.31 102 SER A O 1
ATOM 881 N N . VAL A 1 103 ? -1.409 -8.767 14.193 1.00 94.00 103 VAL A N 1
ATOM 882 C CA . VAL A 1 103 ? -1.355 -8.017 12.941 1.00 94.00 103 VAL A CA 1
ATOM 883 C C . VAL A 1 103 ? -2.705 -8.177 12.259 1.00 94.00 103 VAL A C 1
ATOM 885 O O . VAL A 1 103 ? -3.114 -9.300 11.971 1.00 94.00 103 VAL A O 1
ATOM 888 N N . ASN A 1 104 ? -3.355 -7.048 11.993 1.00 95.19 104 ASN A N 1
ATOM 889 C CA . ASN A 1 104 ? -4.641 -6.988 11.311 1.00 95.19 104 ASN A CA 1
ATOM 890 C C . ASN A 1 104 ? -4.420 -6.665 9.834 1.00 95.19 104 ASN A C 1
ATOM 892 O O . ASN A 1 104 ? -3.702 -5.718 9.500 1.00 95.19 104 ASN A O 1
ATOM 896 N N . TYR A 1 105 ? -5.053 -7.438 8.964 1.00 95.19 105 TYR A N 1
ATOM 897 C CA . TYR A 1 105 ? -5.074 -7.243 7.526 1.00 95.19 105 TYR A CA 1
ATOM 898 C C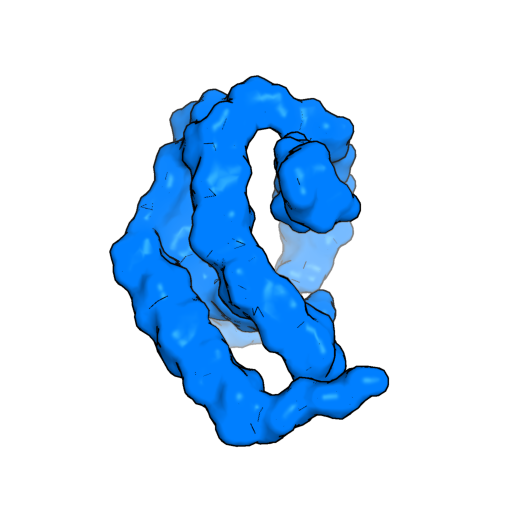 . TYR A 1 105 ? -6.473 -6.804 7.115 1.00 95.19 105 TYR A C 1
ATOM 900 O O . TYR A 1 105 ? -7.453 -7.511 7.341 1.00 95.19 105 TYR A O 1
ATOM 908 N N . PHE A 1 106 ? -6.543 -5.628 6.499 1.00 95.88 106 PHE A N 1
ATOM 909 C CA . PHE A 1 106 ? -7.763 -5.065 5.941 1.00 95.88 106 PHE A CA 1
ATOM 910 C C . PHE A 1 106 ? -7.630 -5.073 4.429 1.00 95.88 106 PHE A C 1
ATOM 912 O O . PHE A 1 106 ? -6.699 -4.467 3.901 1.00 95.88 106 PHE A O 1
ATOM 919 N N . VAL A 1 107 ? -8.531 -5.775 3.751 1.00 96.25 107 VAL A N 1
ATOM 920 C CA . VAL A 1 107 ? -8.510 -5.899 2.299 1.00 96.25 107 VAL A CA 1
ATOM 921 C C . VAL A 1 107 ? -9.583 -5.024 1.682 1.00 96.25 107 VAL A C 1
ATOM 923 O O . VAL A 1 107 ? -10.775 -5.212 1.953 1.00 96.25 107 VAL A O 1
ATOM 926 N N . PHE A 1 108 ? -9.152 -4.153 0.770 1.00 96.50 108 PHE A N 1
ATOM 927 C CA . PHE A 1 108 ? -10.051 -3.378 -0.078 1.00 96.50 108 PHE A CA 1
ATOM 928 C C . PHE A 1 108 ? -9.994 -3.860 -1.526 1.00 96.50 108 PHE A C 1
ATOM 930 O O . PHE A 1 108 ? -8.918 -4.105 -2.072 1.00 96.50 108 PHE A O 1
ATOM 937 N N . VAL A 1 109 ? -11.146 -3.978 -2.183 1.00 94.81 109 VAL A N 1
ATOM 938 C CA . VAL A 1 109 ? -11.240 -4.385 -3.590 1.00 94.81 109 VAL A CA 1
ATOM 939 C C . VAL A 1 109 ? -11.985 -3.329 -4.389 1.00 94.81 109 VAL A C 1
ATOM 941 O O . VAL A 1 109 ? -13.058 -2.882 -3.999 1.00 94.81 109 VAL A O 1
ATOM 944 N N . SER A 1 110 ? -11.429 -2.971 -5.545 1.00 93.69 110 SER A N 1
ATOM 945 C CA . SER A 1 110 ? -12.081 -2.097 -6.517 1.00 93.69 110 SER A CA 1
ATOM 946 C C . SER A 1 110 ? -12.024 -2.692 -7.920 1.00 93.69 110 SER A C 1
ATOM 948 O O . SER A 1 110 ? -11.039 -3.333 -8.313 1.00 93.69 110 SER A O 1
ATOM 950 N N . LEU A 1 111 ? -13.111 -2.497 -8.662 1.00 92.38 111 LEU A N 1
ATOM 951 C CA . LEU A 1 111 ? -13.293 -2.965 -10.029 1.00 92.38 111 LEU A CA 1
ATOM 952 C C . LEU A 1 111 ? -13.144 -1.778 -10.977 1.00 92.38 111 LEU A C 1
ATOM 954 O O . LEU A 1 111 ? -13.771 -0.742 -10.775 1.00 92.38 111 LEU A O 1
ATOM 958 N N . TYR A 1 112 ? -12.345 -1.956 -12.025 1.00 88.81 112 TYR A N 1
ATOM 959 C CA . TYR A 1 112 ? -12.192 -1.004 -13.121 1.00 88.81 112 TYR A CA 1
ATOM 960 C C . TYR A 1 112 ? -12.652 -1.692 -14.412 1.00 88.81 112 TYR A C 1
ATOM 962 O O . TYR A 1 112 ? -11.815 -2.276 -15.110 1.00 88.81 112 TYR A O 1
ATOM 970 N N . PRO A 1 113 ? -13.969 -1.689 -14.709 1.00 84.50 113 PRO A N 1
ATOM 971 C CA . PRO A 1 113 ? -14.544 -2.416 -15.841 1.00 84.50 113 PRO A CA 1
ATOM 972 C C . PRO A 1 113 ? -13.948 -1.980 -17.178 1.00 84.50 113 PRO A C 1
ATOM 974 O O . PRO A 1 113 ? -13.609 -2.835 -17.989 1.00 84.50 113 PRO A O 1
ATOM 977 N N . ASP A 1 114 ? -13.709 -0.677 -17.349 1.00 86.56 114 ASP A N 1
ATOM 978 C CA . ASP A 1 114 ? -13.145 -0.096 -18.576 1.00 86.56 114 ASP A CA 1
ATOM 979 C C . ASP A 1 114 ? -11.759 -0.660 -18.914 1.00 86.56 114 ASP A C 1
ATOM 981 O O . ASP A 1 114 ? -11.384 -0.782 -20.076 1.00 86.56 114 ASP A O 1
ATOM 985 N N . ALA A 1 115 ? -10.990 -1.022 -17.885 1.00 84.50 115 ALA A N 1
ATOM 986 C CA . ALA A 1 115 ? -9.676 -1.636 -18.032 1.00 84.50 115 ALA A CA 1
ATOM 987 C C . ALA A 1 115 ? -9.720 -3.171 -17.935 1.00 84.50 115 ALA A C 1
ATOM 989 O O . ALA A 1 115 ? -8.699 -3.820 -18.151 1.00 84.50 115 ALA A O 1
ATOM 990 N N . GLY A 1 116 ? -10.857 -3.759 -17.549 1.00 87.00 116 GLY A N 1
ATOM 991 C CA . GLY A 1 116 ? -10.974 -5.183 -17.233 1.00 87.00 116 GLY A CA 1
ATOM 992 C C . GLY A 1 116 ? -10.118 -5.625 -16.038 1.00 87.00 116 GLY A C 1
ATOM 993 O O . GLY A 1 116 ? -9.712 -6.784 -15.968 1.00 87.00 116 GLY A O 1
ATOM 994 N N . VAL A 1 117 ? -9.800 -4.719 -15.102 1.00 88.50 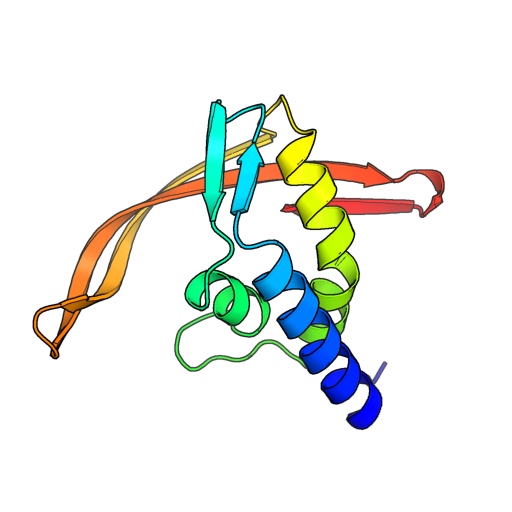117 VAL A N 1
ATOM 995 C CA . VAL A 1 117 ? -8.877 -4.997 -13.986 1.00 88.50 117 VAL A CA 1
ATOM 996 C C . VAL A 1 117 ? -9.593 -4.940 -12.639 1.00 88.50 117 VAL A C 1
ATOM 998 O O . VAL A 1 117 ? -10.307 -3.989 -12.323 1.00 88.50 117 VAL A O 1
ATOM 1001 N N . ARG A 1 118 ? -9.322 -5.939 -11.793 1.00 92.44 118 ARG A N 1
ATOM 1002 C CA . ARG A 1 118 ? -9.650 -5.932 -10.362 1.00 92.44 118 ARG A CA 1
ATOM 1003 C C . ARG A 1 118 ? -8.396 -5.623 -9.552 1.00 92.44 118 ARG A C 1
ATOM 1005 O O . ARG A 1 118 ? -7.421 -6.370 -9.627 1.00 92.44 118 ARG A O 1
ATOM 1012 N N . ILE A 1 119 ? -8.436 -4.565 -8.746 1.00 93.25 119 ILE A N 1
ATOM 1013 C CA . ILE A 1 119 ? -7.343 -4.196 -7.839 1.00 93.25 119 ILE A CA 1
ATOM 1014 C C . ILE A 1 119 ? -7.731 -4.586 -6.416 1.00 93.25 119 ILE A C 1
ATOM 1016 O O . ILE A 1 119 ? -8.805 -4.222 -5.944 1.00 93.25 119 ILE A O 1
ATOM 1020 N N . LYS A 1 120 ? -6.838 -5.319 -5.749 1.00 93.38 120 LYS A N 1
ATOM 1021 C CA . LYS A 1 120 ? -6.926 -5.681 -4.334 1.00 93.38 120 LYS A CA 1
ATOM 1022 C C . LYS A 1 120 ? -5.786 -4.990 -3.588 1.00 93.38 120 LYS A C 1
ATOM 1024 O O . LYS A 1 120 ? -4.631 -5.121 -4.004 1.00 93.38 120 LYS A O 1
ATOM 1029 N N . VAL A 1 121 ? -6.139 -4.243 -2.548 1.00 90.25 121 VAL A N 1
ATOM 1030 C CA . VAL A 1 121 ? -5.242 -3.509 -1.647 1.00 90.25 121 VAL A CA 1
ATOM 1031 C C . VAL A 1 121 ? -5.166 -4.243 -0.327 1.00 90.25 121 VAL A C 1
ATOM 1033 O O . VAL A 1 121 ? -6.254 -4.587 0.186 1.00 90.25 121 VAL A O 1
#